Protein AF-A0A968VUJ7-F1 (afdb_monomer)

Radius of gyration: 18.93 Å; Cα contacts (8 Å, |Δi|>4): 35; chains: 1; bounding box: 36×41×46 Å

Structure (mmCIF, N/CA/C/O backbone):
data_AF-A0A968VUJ7-F1
#
_entry.id   AF-A0A968VUJ7-F1
#
loop_
_atom_site.group_PDB
_atom_site.id
_atom_site.type_symbol
_atom_site.label_atom_id
_atom_site.label_alt_id
_atom_site.label_comp_id
_atom_site.label_asym_id
_atom_site.label_entity_id
_atom_site.label_seq_id
_atom_site.pdbx_PDB_ins_code
_atom_site.Cartn_x
_atom_site.Cartn_y
_atom_site.Cartn_z
_atom_site.occupancy
_atom_site.B_iso_or_equiv
_atom_site.auth_seq_id
_atom_site.auth_comp_id
_atom_site.auth_asym_id
_atom_site.auth_atom_id
_atom_site.pdbx_PDB_model_num
ATOM 1 N N . MET A 1 1 ? 18.578 11.379 2.645 1.00 30.73 1 MET A N 1
ATOM 2 C CA . MET A 1 1 ? 18.904 12.724 3.163 1.00 30.73 1 MET A CA 1
ATOM 3 C C . MET A 1 1 ? 17.996 13.716 2.450 1.00 30.73 1 MET A C 1
ATOM 5 O O . MET A 1 1 ? 18.015 13.752 1.233 1.00 30.73 1 MET A O 1
ATOM 9 N N . TYR A 1 2 ? 17.157 14.408 3.226 1.00 30.73 2 TYR A N 1
ATOM 10 C CA . TYR A 1 2 ? 16.241 15.496 2.854 1.00 30.73 2 TYR A CA 1
ATOM 11 C C . TYR A 1 2 ? 15.148 15.216 1.809 1.00 30.73 2 TYR A C 1
ATOM 13 O O . TYR A 1 2 ? 15.283 15.472 0.618 1.00 30.73 2 TYR A O 1
ATOM 21 N N . PHE A 1 3 ? 13.997 14.784 2.336 1.00 35.47 3 PHE A N 1
ATOM 22 C CA . PHE A 1 3 ? 12.677 15.042 1.764 1.00 35.47 3 PHE A CA 1
ATOM 23 C C . PHE A 1 3 ? 12.523 16.558 1.530 1.00 35.47 3 PHE A C 1
ATOM 25 O O . PHE A 1 3 ? 12.236 17.313 2.457 1.00 35.47 3 PHE A O 1
ATOM 32 N N . HIS A 1 4 ? 12.733 17.016 0.296 1.00 35.56 4 HIS A N 1
ATOM 33 C CA . HIS A 1 4 ? 12.313 18.347 -0.140 1.00 35.56 4 HIS A CA 1
ATOM 34 C C . HIS A 1 4 ? 10.806 18.299 -0.421 1.00 35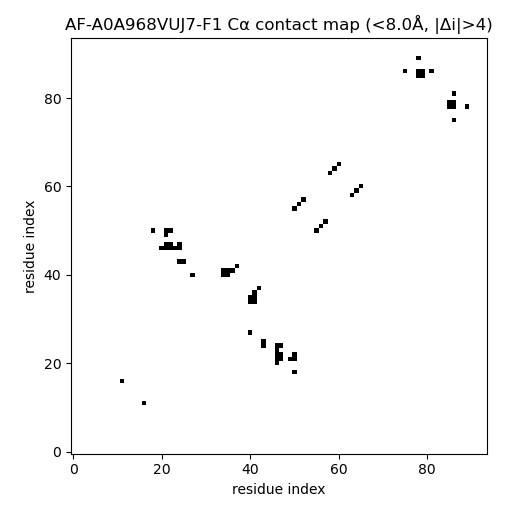.56 4 HIS A C 1
ATOM 36 O O . HIS A 1 4 ? 10.369 18.100 -1.551 1.00 35.56 4 HIS A O 1
ATOM 42 N N . VAL A 1 5 ? 9.997 18.438 0.630 1.00 45.88 5 VAL A N 1
ATOM 43 C CA . VAL A 1 5 ? 8.550 18.636 0.500 1.00 45.88 5 VAL A CA 1
ATOM 44 C C . VAL A 1 5 ? 8.238 20.110 0.732 1.00 45.88 5 VAL A C 1
ATOM 46 O O . VAL A 1 5 ? 8.252 20.601 1.854 1.00 45.88 5 VAL A O 1
ATOM 49 N N . LEU A 1 6 ? 7.971 20.781 -0.391 1.00 39.91 6 LEU A N 1
ATOM 50 C CA . LEU A 1 6 ? 6.938 21.804 -0.570 1.00 39.91 6 LEU A CA 1
ATOM 51 C C . LEU A 1 6 ? 6.980 23.026 0.376 1.00 39.91 6 LEU A C 1
ATOM 53 O O . LEU A 1 6 ? 6.267 23.110 1.371 1.00 39.91 6 LEU A O 1
ATOM 57 N N . GLN A 1 7 ? 7.712 24.057 -0.048 1.00 43.03 7 GLN A N 1
ATOM 58 C CA . GLN A 1 7 ? 7.206 25.440 -0.019 1.00 43.03 7 GLN A CA 1
ATOM 59 C C . GLN A 1 7 ? 6.149 25.541 -1.151 1.00 43.03 7 GLN A C 1
ATOM 61 O O . GLN A 1 7 ? 6.412 25.004 -2.219 1.00 43.03 7 GLN A O 1
ATOM 66 N N . THR A 1 8 ? 4.943 26.116 -1.079 1.00 43.59 8 THR A N 1
ATOM 67 C CA . THR A 1 8 ? 4.294 27.159 -0.262 1.00 43.59 8 THR A CA 1
ATOM 68 C C . THR A 1 8 ? 2.753 27.067 -0.465 1.00 43.59 8 THR A C 1
ATOM 70 O O . THR A 1 8 ? 2.309 26.809 -1.580 1.00 43.59 8 THR A O 1
ATOM 73 N N . GLY A 1 9 ? 1.906 27.307 0.556 1.00 36.81 9 GLY A N 1
ATOM 74 C CA . GLY A 1 9 ? 0.433 27.458 0.393 1.00 36.81 9 GLY A CA 1
ATOM 75 C C . GLY A 1 9 ? -0.414 26.999 1.597 1.00 36.81 9 GLY A C 1
ATOM 76 O O . GLY A 1 9 ? 0.063 26.173 2.359 1.00 36.81 9 GLY A O 1
ATOM 77 N N . PRO A 1 10 ? -1.632 27.542 1.826 1.00 42.31 10 PRO A N 1
ATOM 78 C CA . PRO A 1 10 ? -2.202 27.837 3.145 1.00 42.31 10 PRO A CA 1
ATOM 79 C C . PRO A 1 10 ? -2.552 26.586 3.959 1.00 42.31 10 PRO A C 1
ATOM 81 O O . PRO A 1 10 ? -3.558 25.908 3.767 1.00 42.31 10 PRO A O 1
ATOM 84 N N . TRP A 1 11 ? -1.672 26.317 4.907 1.00 45.06 11 TRP A N 1
ATOM 85 C CA . TRP A 1 11 ? -1.740 25.329 5.967 1.00 45.06 11 TRP A CA 1
ATOM 86 C C . TRP A 1 11 ? -3.107 25.319 6.666 1.00 45.06 11 TRP A C 1
ATOM 88 O O . TRP A 1 11 ? -3.447 26.289 7.334 1.00 45.06 11 TRP A O 1
ATOM 98 N N . THR A 1 12 ? -3.884 24.241 6.479 1.00 49.09 12 THR A N 1
ATOM 99 C CA . THR A 1 12 ? -4.891 23.637 7.403 1.00 49.09 12 THR A CA 1
ATOM 100 C C . THR A 1 12 ? -5.856 22.679 6.682 1.00 49.09 12 THR A C 1
ATOM 102 O O . THR A 1 12 ? -6.983 22.469 7.123 1.00 49.09 12 THR A O 1
ATOM 105 N N . ASN A 1 13 ? -5.453 22.022 5.586 1.00 48.84 13 ASN A N 1
ATOM 106 C CA . ASN A 1 13 ? -6.285 20.930 5.086 1.00 48.84 13 ASN A CA 1
ATOM 107 C C . ASN A 1 13 ? -6.168 19.743 6.058 1.00 48.84 13 ASN A C 1
ATOM 109 O O . ASN A 1 13 ? -5.124 19.088 6.123 1.00 48.84 13 ASN A O 1
ATOM 113 N N . LEU A 1 14 ? -7.235 19.478 6.820 1.00 52.84 14 LEU A N 1
ATOM 114 C CA . LEU A 1 14 ? -7.351 18.324 7.718 1.00 52.84 14 LEU A CA 1
ATOM 115 C C . LEU A 1 14 ? -6.987 17.020 7.004 1.00 52.84 14 LEU A C 1
ATOM 117 O O . LEU A 1 14 ? -6.418 16.137 7.636 1.00 52.84 14 LEU A O 1
ATOM 121 N N . ALA A 1 15 ? -7.226 16.930 5.691 1.00 56.97 15 ALA A N 1
ATOM 122 C CA . ALA A 1 15 ? -6.813 15.789 4.889 1.00 56.97 15 ALA A CA 1
ATOM 123 C C . ALA A 1 15 ? -5.290 15.589 4.909 1.00 56.97 15 ALA A C 1
ATOM 125 O O . ALA A 1 15 ? -4.840 14.480 5.162 1.00 56.97 15 ALA A O 1
ATOM 126 N N . VAL A 1 16 ? -4.489 16.646 4.722 1.00 53.41 16 VAL A N 1
ATOM 127 C CA . VAL A 1 16 ? -3.015 16.560 4.709 1.00 53.41 16 VAL A CA 1
ATOM 128 C C . VAL A 1 16 ? -2.467 16.246 6.098 1.00 53.41 16 VAL A C 1
ATOM 130 O O . VAL A 1 16 ? -1.538 15.457 6.219 1.00 53.41 16 VAL A O 1
ATOM 133 N N . ILE A 1 17 ? -3.052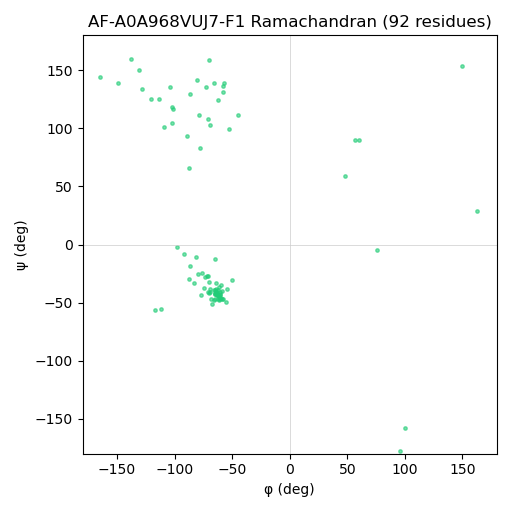 16.809 7.157 1.00 55.75 17 ILE A N 1
ATOM 134 C CA . ILE A 1 17 ? -2.630 16.522 8.538 1.00 55.75 17 ILE A CA 1
ATOM 135 C C . ILE A 1 17 ? -3.019 15.092 8.936 1.00 55.75 17 ILE A C 1
ATOM 137 O O . ILE A 1 17 ? -2.207 14.382 9.527 1.00 55.75 17 ILE A O 1
ATOM 141 N N . ALA A 1 18 ? -4.222 14.637 8.574 1.00 59.88 18 ALA A N 1
ATOM 142 C CA . ALA A 1 18 ? -4.660 13.260 8.791 1.00 59.88 18 ALA A CA 1
ATOM 143 C C . ALA A 1 18 ? -3.793 12.266 8.003 1.00 59.88 18 ALA A C 1
ATOM 145 O O . ALA A 1 18 ? -3.346 11.270 8.570 1.00 59.88 18 ALA A O 1
ATOM 146 N N . LEU A 1 19 ? -3.479 12.582 6.742 1.00 59.00 19 LEU A N 1
ATOM 147 C CA . LEU A 1 19 ? -2.512 11.857 5.918 1.00 59.00 19 LEU A CA 1
ATOM 148 C C . LEU A 1 19 ? -1.133 11.830 6.581 1.00 59.00 19 LEU A C 1
ATOM 150 O O . LEU A 1 19 ? -0.547 10.765 6.696 1.00 59.00 19 LEU A O 1
ATOM 154 N N . CYS A 1 20 ? -0.633 12.958 7.086 1.00 62.69 20 CYS A N 1
ATOM 155 C CA . CYS A 1 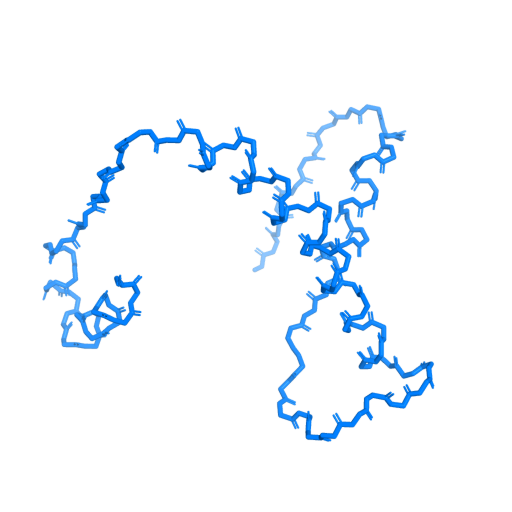20 ? 0.671 13.032 7.744 1.00 62.69 20 CYS A CA 1
ATOM 156 C C . CYS A 1 20 ? 0.707 12.171 9.020 1.00 62.69 20 CYS A C 1
ATOM 158 O O . CYS A 1 20 ? 1.632 11.385 9.216 1.00 62.69 20 CYS A O 1
ATOM 160 N N . CYS A 1 21 ? -0.341 12.213 9.848 1.00 61.91 21 CYS A N 1
ATOM 161 C CA . CYS A 1 21 ? -0.467 11.351 11.029 1.00 61.91 21 CYS A CA 1
ATOM 162 C C . CYS A 1 21 ? -0.570 9.860 10.674 1.00 61.91 21 CYS A C 1
ATOM 164 O O . CYS A 1 21 ? 0.007 9.029 11.380 1.00 61.91 21 CYS A O 1
ATOM 166 N N . ALA A 1 22 ? -1.280 9.521 9.594 1.00 65.75 22 ALA A N 1
ATOM 167 C CA . ALA A 1 22 ? -1.395 8.154 9.097 1.00 65.75 22 ALA A CA 1
ATOM 168 C C . ALA A 1 22 ? -0.112 7.665 8.412 1.00 65.75 22 ALA A C 1
ATOM 170 O O . ALA A 1 22 ? 0.148 6.475 8.454 1.00 65.75 22 ALA A O 1
ATOM 171 N N . LEU A 1 23 ? 0.698 8.553 7.829 1.00 69.75 23 LEU A N 1
ATOM 172 C CA . LEU A 1 23 ? 1.952 8.230 7.136 1.00 69.75 23 LEU A CA 1
ATOM 173 C C . LEU A 1 23 ? 3.184 8.292 8.054 1.00 69.75 23 LEU A C 1
ATOM 175 O O . LEU A 1 23 ? 4.268 7.877 7.657 1.00 69.75 23 LEU A O 1
ATOM 179 N N . THR A 1 24 ? 3.040 8.768 9.295 1.00 80.50 24 THR A N 1
ATOM 180 C CA . THR A 1 24 ? 4.138 8.806 10.276 1.00 80.50 24 THR A CA 1
ATOM 181 C C . THR A 1 24 ? 4.213 7.494 11.063 1.00 80.50 24 THR A C 1
ATOM 183 O O . THR A 1 24 ? 3.961 7.453 12.273 1.00 80.50 24 THR A O 1
ATOM 186 N N . PHE A 1 25 ? 4.543 6.394 10.395 1.00 81.88 25 PHE A N 1
ATOM 187 C CA . PHE A 1 25 ? 4.896 5.130 11.044 1.00 81.88 25 PHE A CA 1
ATOM 188 C C . PHE A 1 25 ? 6.090 4.486 10.340 1.00 81.88 25 PHE A C 1
ATOM 190 O O . PHE A 1 25 ? 6.401 4.814 9.200 1.00 81.88 25 PHE A O 1
ATOM 197 N N . ALA A 1 26 ? 6.767 3.581 11.038 1.00 82.00 26 ALA A N 1
ATOM 198 C CA . ALA A 1 26 ? 7.877 2.808 10.501 1.00 82.00 26 ALA A CA 1
ATOM 199 C C . ALA A 1 26 ? 7.657 1.325 10.822 1.00 82.00 26 ALA A C 1
ATOM 201 O O . ALA A 1 26 ? 7.024 1.024 11.845 1.00 82.00 26 ALA A O 1
ATOM 202 N N . PRO A 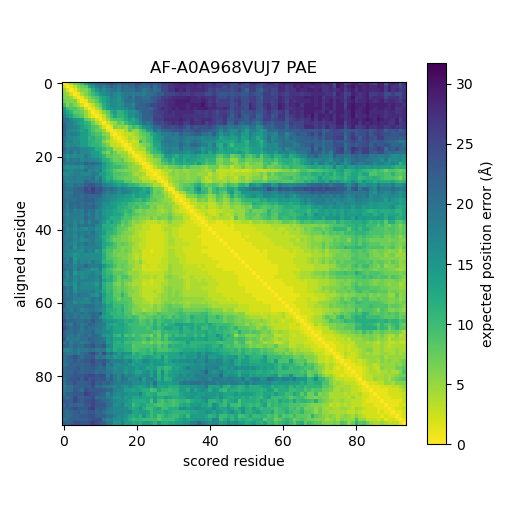1 27 ? 8.146 0.405 9.972 1.00 77.12 27 PRO A N 1
ATOM 203 C CA . PRO A 1 27 ? 8.183 -1.004 10.327 1.00 77.12 27 PRO A CA 1
ATOM 204 C C . PRO A 1 27 ? 9.008 -1.166 11.608 1.00 77.12 27 PRO A C 1
ATOM 206 O O . PRO A 1 27 ? 10.084 -0.588 11.746 1.00 77.12 27 PRO A O 1
ATOM 209 N N . LEU A 1 28 ? 8.453 -1.900 12.569 1.00 79.81 28 LEU A N 1
ATOM 210 C CA . LEU A 1 28 ? 9.179 -2.333 13.755 1.00 79.81 28 LEU A CA 1
ATOM 211 C C . LEU A 1 28 ? 9.544 -3.794 13.526 1.00 79.81 28 LEU A C 1
ATOM 213 O O . LEU A 1 28 ? 8.648 -4.622 13.345 1.00 79.81 28 LEU A O 1
ATOM 217 N N . ASP A 1 29 ? 10.840 -4.085 13.490 1.00 75.00 29 ASP A N 1
ATOM 218 C CA . ASP A 1 29 ? 11.332 -5.433 13.236 1.00 75.00 29 ASP A CA 1
ATOM 219 C C . ASP A 1 29 ? 10.945 -6.385 14.372 1.00 75.00 29 ASP A C 1
ATOM 221 O O . ASP A 1 29 ? 11.034 -6.039 15.550 1.00 75.00 29 ASP A O 1
ATOM 225 N N . TRP A 1 30 ? 10.547 -7.599 13.986 1.00 56.69 30 TRP A N 1
ATOM 226 C CA . TRP A 1 30 ? 10.554 -8.799 14.828 1.00 56.69 30 TRP A CA 1
ATOM 227 C C . TRP A 1 30 ? 9.948 -8.636 16.236 1.00 56.69 30 TRP A C 1
ATOM 229 O O . TRP A 1 30 ? 10.594 -8.879 17.256 1.00 56.69 30 TRP A O 1
ATOM 239 N N . LEU A 1 31 ? 8.674 -8.244 16.301 1.00 69.19 31 LEU A N 1
ATOM 240 C CA . LEU A 1 31 ? 7.905 -8.238 17.547 1.00 69.19 31 LEU A CA 1
ATOM 241 C C . LEU A 1 31 ? 6.857 -9.354 17.509 1.00 69.19 31 LEU A C 1
ATOM 243 O O . LEU A 1 31 ? 5.808 -9.223 16.875 1.00 69.19 31 LEU A O 1
ATOM 247 N N . GLU A 1 32 ? 7.153 -10.465 18.181 1.00 72.94 32 GLU A N 1
ATOM 248 C CA . GLU A 1 32 ? 6.205 -11.562 18.377 1.00 72.94 32 GLU A CA 1
ATOM 249 C C . GLU A 1 32 ? 5.232 -11.244 19.525 1.00 72.94 32 GLU A C 1
ATOM 251 O O . GLU A 1 32 ? 5.602 -10.663 20.547 1.00 72.94 32 GLU A O 1
ATOM 256 N N . GLY A 1 33 ? 3.964 -11.628 19.364 1.00 79.94 33 GLY A N 1
ATOM 257 C CA . GLY A 1 33 ? 2.922 -11.446 20.379 1.00 79.94 33 GLY A CA 1
ATOM 258 C C . GLY A 1 33 ? 2.001 -10.243 20.146 1.00 79.94 33 GLY A C 1
ATOM 259 O O . GLY A 1 33 ? 1.804 -9.782 19.020 1.00 79.94 33 GLY A O 1
ATOM 260 N N . SER A 1 34 ? 1.366 -9.766 21.220 1.00 81.44 34 SER A N 1
ATOM 261 C CA . SER A 1 34 ? 0.401 -8.661 21.171 1.00 81.44 34 SER A CA 1
ATOM 262 C C . SER A 1 34 ? 1.019 -7.365 21.707 1.00 81.44 34 SER A C 1
ATOM 264 O O . SER A 1 34 ? 1.651 -7.404 22.766 1.00 81.44 34 SER A O 1
ATOM 266 N N . PRO A 1 35 ? 0.827 -6.212 21.034 1.00 83.19 35 PRO A N 1
ATOM 267 C CA . PRO A 1 35 ? 1.376 -4.943 21.486 1.00 83.19 35 PRO A CA 1
ATOM 268 C C . PRO A 1 35 ? 0.815 -4.534 22.854 1.00 83.19 35 PRO A C 1
ATOM 270 O O . PRO A 1 35 ? -0.404 -4.384 22.985 1.00 83.19 35 PRO A O 1
ATOM 273 N N . PRO A 1 36 ? 1.672 -4.275 23.862 1.00 86.56 36 PRO A N 1
ATOM 274 C CA . PRO A 1 36 ? 1.222 -3.740 25.140 1.00 86.56 36 PRO A CA 1
ATOM 275 C C . PRO A 1 36 ? 0.476 -2.417 24.944 1.00 86.56 36 PRO A C 1
ATOM 277 O O . PRO A 1 36 ? 0.897 -1.570 24.147 1.00 86.56 36 PRO A O 1
ATOM 280 N N . SER A 1 37 ? -0.622 -2.217 25.676 1.00 85.94 37 SER A N 1
ATOM 281 C CA . SER A 1 37 ? -1.404 -0.978 25.589 1.00 85.94 37 SER A CA 1
ATOM 282 C C . SER A 1 37 ? -0.538 0.242 25.923 1.00 85.94 37 SER A C 1
ATOM 284 O O . SER A 1 37 ? 0.271 0.205 26.846 1.00 85.94 37 SER A O 1
ATOM 286 N N . GLY A 1 38 ? -0.674 1.317 25.144 1.00 87.25 38 GLY A N 1
ATOM 287 C CA . GLY A 1 38 ? 0.110 2.547 25.311 1.00 87.25 38 GLY A CA 1
ATOM 288 C C . GLY A 1 38 ? 1.565 2.475 24.829 1.00 87.25 38 GLY A C 1
ATOM 289 O O . GLY A 1 38 ? 2.243 3.500 24.819 1.00 87.25 38 GLY A O 1
ATOM 290 N N . SER A 1 39 ? 2.049 1.310 24.389 1.00 89.56 39 SER A N 1
ATOM 291 C CA . SER A 1 39 ? 3.403 1.181 23.841 1.00 89.56 39 SER A CA 1
ATOM 292 C C . SER A 1 39 ? 3.556 1.866 22.479 1.00 89.56 39 SER A C 1
ATOM 294 O O . SER A 1 39 ? 2.593 2.045 21.723 1.00 89.56 39 SER A O 1
ATOM 296 N N . LEU A 1 40 ? 4.805 2.178 22.118 1.00 87.75 40 LEU A N 1
ATOM 297 C CA . LEU A 1 40 ? 5.160 2.628 20.771 1.00 87.75 40 LEU A CA 1
ATOM 298 C C . LEU A 1 40 ? 4.682 1.632 19.704 1.00 87.75 40 LEU A C 1
ATOM 300 O O . LEU A 1 40 ? 4.170 2.048 18.669 1.00 87.75 40 LEU A O 1
ATOM 304 N N . TRP A 1 41 ? 4.776 0.328 19.980 1.00 88.19 41 TRP A N 1
ATOM 305 C CA . TRP A 1 41 ? 4.297 -0.715 19.076 1.00 88.19 41 TRP A CA 1
ATOM 306 C C . TRP A 1 41 ? 2.784 -0.633 18.854 1.00 88.19 41 TRP A C 1
ATOM 308 O O . TRP A 1 41 ? 2.336 -0.614 17.706 1.00 88.19 41 TRP A O 1
ATOM 318 N N . ALA A 1 42 ? 1.994 -0.487 19.923 1.00 88.31 42 ALA A N 1
ATOM 319 C CA . ALA A 1 42 ? 0.550 -0.278 19.806 1.00 88.31 42 ALA A CA 1
ATOM 320 C C . ALA A 1 42 ? 0.224 0.981 18.987 1.00 88.31 42 ALA A C 1
ATOM 322 O O . ALA A 1 42 ? -0.683 0.966 18.151 1.00 88.31 42 ALA A O 1
ATOM 323 N N . MET A 1 43 ? 0.987 2.063 19.181 1.00 88.81 43 MET A N 1
ATOM 324 C CA . MET A 1 43 ? 0.814 3.298 18.417 1.00 88.81 43 MET A CA 1
ATOM 325 C C . MET A 1 43 ? 1.146 3.119 16.929 1.00 88.81 43 MET A C 1
ATOM 327 O O . MET A 1 43 ? 0.351 3.542 16.088 1.00 88.81 43 MET A O 1
ATOM 331 N N . MET A 1 44 ? 2.279 2.493 16.593 1.00 89.06 44 MET A N 1
ATOM 332 C CA . MET A 1 44 ? 2.685 2.249 15.203 1.00 89.06 44 MET A CA 1
ATOM 333 C C . MET A 1 44 ? 1.703 1.318 14.491 1.00 89.06 44 MET A C 1
ATOM 335 O O . MET A 1 44 ? 1.280 1.616 13.375 1.00 89.06 44 MET A O 1
ATOM 339 N N . ARG A 1 45 ? 1.239 0.260 15.171 1.00 87.50 45 ARG A N 1
ATOM 340 C CA . ARG A 1 45 ? 0.205 -0.639 14.643 1.00 87.50 45 ARG A CA 1
ATOM 341 C C . ARG A 1 45 ? -1.096 0.104 14.352 1.00 87.50 45 ARG A C 1
ATOM 343 O O . ARG A 1 45 ? -1.661 -0.057 13.276 1.00 87.50 45 ARG A O 1
ATOM 350 N N . ARG A 1 46 ? -1.555 0.960 15.272 1.00 87.50 46 ARG A N 1
ATOM 351 C CA . ARG A 1 46 ? -2.764 1.772 15.061 1.00 87.50 46 ARG A CA 1
ATOM 352 C C . ARG A 1 46 ? -2.627 2.700 13.852 1.00 87.50 46 ARG A C 1
ATOM 354 O O . ARG A 1 46 ? -3.570 2.811 13.074 1.00 87.50 46 ARG A O 1
ATOM 361 N N . ARG A 1 47 ? -1.470 3.354 13.686 1.00 88.25 47 ARG A N 1
ATOM 362 C CA . ARG A 1 47 ? -1.203 4.228 12.529 1.00 88.25 47 ARG A CA 1
ATOM 363 C C . ARG A 1 47 ? -1.209 3.449 11.215 1.00 88.25 47 ARG A C 1
ATOM 365 O O . ARG A 1 47 ? -1.839 3.903 10.267 1.00 88.25 47 ARG A O 1
ATOM 372 N N . TYR A 1 48 ? -0.609 2.260 11.194 1.00 87.62 48 TYR A N 1
ATOM 373 C CA . TYR A 1 48 ? -0.638 1.381 10.025 1.00 87.62 48 TYR A CA 1
ATOM 374 C C . TYR A 1 48 ? -2.063 0.955 9.640 1.00 87.62 48 TYR A C 1
ATOM 376 O O . TYR A 1 48 ? -2.439 1.045 8.472 1.00 87.62 48 TYR A O 1
ATOM 384 N N . GLU A 1 49 ? -2.893 0.557 10.611 1.00 88.19 49 GLU A N 1
ATOM 385 C CA . GLU A 1 49 ? -4.296 0.217 10.327 1.00 88.19 49 GLU A CA 1
ATOM 386 C C . GLU A 1 49 ? -5.088 1.433 9.823 1.00 88.19 49 GLU A C 1
ATOM 388 O O . GLU A 1 49 ? -5.833 1.327 8.851 1.00 88.19 49 GLU A O 1
ATOM 393 N N . SER A 1 50 ? -4.857 2.620 10.396 1.00 87.56 50 SER A N 1
ATOM 394 C CA . SER A 1 50 ? -5.473 3.859 9.897 1.00 87.56 50 SER A CA 1
ATOM 395 C C . SER A 1 50 ? -5.042 4.192 8.465 1.00 87.56 50 SER A C 1
ATOM 397 O O . SER A 1 50 ? -5.873 4.608 7.663 1.00 87.56 50 SER A O 1
ATOM 399 N N . TYR A 1 51 ? -3.771 3.978 8.114 1.00 85.69 51 TYR A N 1
ATOM 400 C CA . TYR A 1 51 ? -3.283 4.138 6.743 1.00 85.69 51 TYR A CA 1
ATOM 401 C C . TYR A 1 51 ? -3.981 3.179 5.771 1.00 85.69 51 TYR A C 1
ATOM 403 O O . TYR A 1 51 ? -4.428 3.597 4.699 1.00 85.69 51 TYR A O 1
ATOM 411 N N . LYS A 1 52 ? -4.141 1.906 6.153 1.00 85.62 52 LYS A N 1
ATOM 412 C CA . LYS A 1 52 ? -4.875 0.931 5.337 1.00 85.62 52 LYS A CA 1
ATOM 413 C C . LYS A 1 52 ? -6.312 1.380 5.081 1.00 85.62 52 LYS A C 1
ATOM 415 O O . LYS A 1 52 ? -6.765 1.334 3.940 1.00 85.62 52 LYS A O 1
ATOM 420 N N . ASP A 1 53 ? -7.012 1.826 6.117 1.00 87.62 53 ASP A N 1
ATOM 421 C CA . ASP A 1 53 ? -8.432 2.179 6.028 1.00 87.62 53 ASP A CA 1
ATOM 422 C C . ASP A 1 53 ? -8.677 3.501 5.299 1.00 87.62 53 ASP A C 1
ATOM 424 O O . ASP A 1 53 ? -9.638 3.608 4.538 1.00 87.62 53 ASP A O 1
ATOM 428 N N . ALA A 1 54 ? -7.806 4.489 5.503 1.00 85.44 54 ALA A N 1
ATOM 429 C CA . ALA A 1 54 ? -7.952 5.807 4.899 1.00 85.44 54 ALA A CA 1
ATOM 430 C C . ALA A 1 54 ? -7.416 5.872 3.464 1.00 85.44 54 ALA A C 1
ATOM 432 O O . ALA A 1 54 ? -7.954 6.631 2.663 1.00 85.44 54 ALA A O 1
ATOM 433 N N . ILE A 1 55 ? -6.365 5.111 3.137 1.00 85.56 55 ILE A N 1
ATOM 434 C CA . ILE A 1 55 ? -5.636 5.251 1.866 1.00 85.56 55 ILE A CA 1
ATOM 435 C C . ILE A 1 55 ? -5.741 3.992 1.017 1.00 85.56 55 ILE A C 1
ATOM 437 O O . ILE A 1 55 ? -6.223 4.057 -0.111 1.00 85.56 55 ILE A O 1
ATOM 441 N N . VAL A 1 56 ? -5.340 2.836 1.555 1.00 86.44 56 VAL A N 1
ATOM 442 C CA . VAL A 1 56 ? -5.235 1.601 0.759 1.00 86.44 56 VAL A CA 1
ATOM 443 C C . VAL A 1 56 ? -6.610 1.103 0.308 1.00 86.44 56 VAL A C 1
ATOM 445 O O . VAL A 1 56 ? -6.813 0.858 -0.883 1.00 86.44 56 VAL A O 1
ATOM 448 N N . ARG A 1 57 ? -7.577 0.972 1.229 1.00 88.69 57 ARG A N 1
ATOM 449 C CA . ARG A 1 57 ? -8.917 0.459 0.889 1.00 88.69 57 ARG A CA 1
ATOM 450 C C . ARG A 1 57 ? -9.675 1.386 -0.072 1.00 88.69 57 ARG A C 1
ATOM 452 O O . ARG A 1 57 ? -10.216 0.862 -1.048 1.00 88.69 57 ARG A O 1
ATOM 459 N N . PRO A 1 58 ? -9.732 2.718 0.141 1.00 87.38 58 PRO A N 1
ATOM 460 C CA . PRO A 1 58 ? -10.425 3.614 -0.782 1.00 87.38 58 PRO A CA 1
ATOM 461 C C . PRO A 1 58 ? -9.751 3.651 -2.152 1.00 87.38 58 PRO A C 1
ATOM 463 O O . PRO A 1 58 ? -10.446 3.511 -3.154 1.00 87.38 58 PRO A O 1
ATOM 466 N N . PHE A 1 59 ? -8.413 3.708 -2.207 1.00 85.00 59 PHE A N 1
ATOM 467 C CA . PHE A 1 59 ? -7.672 3.655 -3.469 1.00 85.00 59 PHE A CA 1
ATOM 468 C C . PHE A 1 59 ? -8.038 2.413 -4.285 1.00 85.00 59 PHE A C 1
ATOM 470 O O . PHE A 1 59 ? -8.408 2.532 -5.455 1.00 85.00 59 PHE A O 1
ATOM 477 N N . TYR A 1 60 ? -8.013 1.233 -3.655 1.00 86.75 60 TYR A N 1
ATOM 478 C CA . TYR A 1 60 ? -8.354 -0.014 -4.333 1.00 86.75 60 TYR A CA 1
ATOM 479 C C . TYR A 1 60 ? -9.797 -0.008 -4.842 1.00 86.75 60 TYR A C 1
ATOM 481 O O . TYR A 1 60 ? -10.044 -0.322 -6.002 1.00 86.75 60 TYR A O 1
ATOM 489 N N . ARG A 1 61 ? -10.757 0.395 -4.004 1.00 88.06 61 ARG A N 1
ATOM 490 C CA . ARG A 1 61 ? -12.181 0.415 -4.369 1.00 88.06 61 ARG A CA 1
ATOM 491 C C . ARG A 1 61 ? -12.494 1.418 -5.482 1.00 88.06 61 ARG A C 1
ATOM 493 O O . ARG A 1 61 ? -13.336 1.145 -6.330 1.00 88.06 61 ARG A O 1
ATOM 500 N N . GLU A 1 62 ? -11.872 2.589 -5.454 1.00 87.75 62 GLU A N 1
ATOM 501 C CA . GLU A 1 62 ? -12.225 3.696 -6.349 1.00 87.75 62 GLU A CA 1
ATOM 502 C C . GLU A 1 62 ? -11.484 3.638 -7.683 1.00 87.75 62 GLU A C 1
ATOM 504 O O . GLU A 1 62 ? -12.042 4.059 -8.696 1.00 87.75 62 GLU A O 1
ATOM 509 N N . HIS A 1 63 ? -10.271 3.081 -7.696 1.00 85.94 63 HIS A N 1
ATOM 510 C CA . HIS A 1 63 ? -9.412 3.066 -8.879 1.00 85.94 63 HIS A CA 1
ATOM 511 C C . HIS A 1 63 ? -9.255 1.654 -9.432 1.00 85.94 63 HIS A C 1
ATOM 513 O O . HIS A 1 63 ? -9.583 1.412 -10.588 1.00 85.94 63 HIS A O 1
ATOM 519 N N . ILE A 1 64 ? -8.801 0.710 -8.603 1.00 84.81 64 ILE A N 1
ATOM 520 C CA . ILE A 1 64 ? -8.420 -0.630 -9.071 1.00 84.81 64 ILE A CA 1
ATOM 521 C C . ILE A 1 64 ? -9.640 -1.507 -9.351 1.00 84.81 64 ILE A C 1
ATOM 523 O O . ILE A 1 64 ? -9.700 -2.152 -10.391 1.00 84.81 64 ILE A O 1
ATOM 527 N N . ALA A 1 65 ? -10.652 -1.490 -8.482 1.00 86.88 65 ALA A N 1
ATOM 528 C CA . ALA A 1 65 ? -11.844 -2.331 -8.618 1.00 86.88 65 ALA A CA 1
ATOM 529 C C . ALA A 1 65 ? -12.695 -2.003 -9.859 1.00 86.88 65 ALA A C 1
ATOM 531 O O . ALA A 1 65 ? -13.590 -2.766 -10.208 1.00 86.88 65 ALA A O 1
ATOM 532 N N . ARG A 1 66 ? -12.434 -0.864 -10.513 1.00 84.50 66 ARG A N 1
ATOM 533 C CA . ARG A 1 66 ? -13.112 -0.428 -11.741 1.00 84.50 66 ARG A CA 1
ATOM 534 C C . ARG A 1 66 ? -12.322 -0.750 -13.010 1.00 84.50 66 ARG A C 1
ATOM 536 O O . ARG A 1 66 ? -12.788 -0.421 -14.095 1.00 84.50 66 ARG A O 1
ATOM 543 N N . LEU A 1 67 ? -11.126 -1.329 -12.893 1.00 86.44 67 LEU A N 1
ATOM 544 C CA . LEU A 1 67 ? -10.317 -1.704 -14.046 1.00 86.44 67 LEU A CA 1
ATOM 545 C C . LEU A 1 67 ? -10.853 -3.007 -14.643 1.00 86.44 67 LEU A C 1
ATOM 547 O O . LEU A 1 67 ? -10.695 -4.074 -14.059 1.00 86.44 67 LEU A O 1
ATOM 551 N N . ASP A 1 68 ? -11.432 -2.928 -15.839 1.00 87.9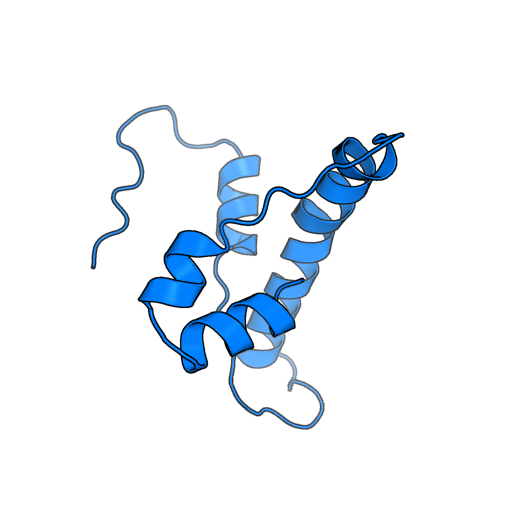4 68 ASP A N 1
ATOM 552 C CA . ASP A 1 68 ? -11.884 -4.119 -16.571 1.00 87.94 68 ASP A CA 1
ATOM 553 C C . ASP A 1 68 ? -10.709 -4.945 -17.121 1.00 87.94 68 ASP A C 1
ATOM 555 O O . ASP A 1 68 ? -10.827 -6.150 -17.350 1.00 87.94 68 ASP A O 1
ATOM 559 N N . ARG A 1 69 ? -9.567 -4.290 -17.377 1.00 90.12 69 ARG A N 1
ATOM 560 C CA . ARG A 1 69 ? -8.324 -4.896 -17.877 1.00 90.12 69 ARG A CA 1
ATOM 561 C C . ARG A 1 69 ? -7.123 -4.112 -17.352 1.00 90.12 69 ARG A C 1
ATOM 563 O O . ARG A 1 69 ? -7.141 -2.883 -17.357 1.00 90.12 69 ARG A O 1
ATOM 570 N N . GLN A 1 70 ? -6.068 -4.820 -16.957 1.00 89.69 70 GLN A N 1
ATOM 571 C CA . GLN A 1 70 ? -4.812 -4.239 -16.484 1.00 89.69 70 GLN A CA 1
ATOM 572 C C . GLN A 1 70 ? -3.641 -4.860 -17.253 1.00 89.69 70 GLN A C 1
ATOM 574 O O . GLN A 1 70 ? -3.585 -6.075 -17.421 1.00 89.69 70 GLN A O 1
ATOM 579 N N . ILE A 1 71 ? -2.714 -4.023 -17.723 1.00 89.62 71 ILE A N 1
ATOM 580 C CA . ILE A 1 71 ? -1.441 -4.450 -18.313 1.00 89.62 71 ILE A CA 1
ATOM 581 C C . ILE A 1 71 ? -0.336 -3.971 -17.375 1.00 89.62 71 ILE A C 1
ATOM 583 O O . ILE A 1 71 ? -0.278 -2.784 -17.055 1.00 89.62 71 ILE A O 1
ATOM 587 N N . VAL A 1 72 ? 0.523 -4.889 -16.937 1.00 87.69 72 VAL A N 1
ATOM 588 C CA . VAL A 1 72 ? 1.703 -4.582 -16.122 1.00 87.69 72 VAL A CA 1
ATOM 589 C C . VAL A 1 72 ? 2.916 -4.594 -17.042 1.00 87.69 72 VAL A C 1
ATOM 591 O O . VAL A 1 72 ? 3.226 -5.614 -17.653 1.00 87.69 72 VAL A O 1
ATOM 594 N N . LEU A 1 73 ? 3.565 -3.441 -17.189 1.00 88.56 73 LEU A N 1
ATOM 595 C CA . LEU A 1 73 ? 4.781 -3.313 -17.985 1.00 88.56 73 LEU A CA 1
ATOM 596 C C . LEU A 1 73 ? 5.989 -3.652 -17.114 1.00 88.56 73 LEU A C 1
ATOM 598 O O . LEU A 1 73 ? 6.133 -3.107 -16.022 1.00 88.56 73 LEU A O 1
ATOM 602 N N . VAL A 1 74 ? 6.848 -4.536 -17.619 1.00 84.94 74 VAL A N 1
ATOM 603 C CA . VAL A 1 74 ? 8.036 -5.026 -16.918 1.00 84.94 74 VAL A CA 1
ATOM 604 C C . VAL A 1 74 ? 9.271 -4.694 -17.746 1.00 84.94 74 VAL A C 1
ATOM 606 O O . VAL A 1 74 ? 9.345 -5.068 -18.916 1.00 84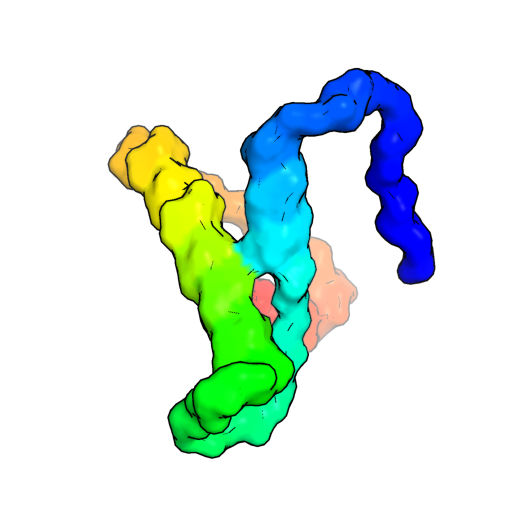.94 74 VAL A O 1
ATOM 609 N N . ASP A 1 75 ? 10.245 -4.007 -17.148 1.00 85.75 75 ASP A N 1
ATOM 610 C CA . ASP A 1 75 ? 11.548 -3.781 -17.777 1.00 85.75 75 ASP A CA 1
ATOM 611 C C . ASP A 1 75 ? 12.514 -4.919 -17.432 1.00 85.75 75 ASP A C 1
ATOM 613 O O . ASP A 1 75 ? 13.201 -4.915 -16.409 1.00 85.75 75 ASP A O 1
ATOM 617 N N . THR A 1 76 ? 12.563 -5.911 -18.316 1.00 83.06 76 THR A N 1
ATOM 618 C CA . THR A 1 76 ? 13.439 -7.075 -18.165 1.00 83.06 76 THR A CA 1
ATOM 619 C C . THR A 1 76 ? 14.881 -6.786 -18.568 1.00 83.06 76 THR A C 1
ATOM 621 O O . THR A 1 76 ? 15.790 -7.466 -18.099 1.00 83.06 76 THR A O 1
ATOM 624 N N . LEU A 1 77 ? 15.120 -5.801 -19.441 1.00 84.19 77 LEU A N 1
ATOM 625 C CA . LEU A 1 77 ? 16.465 -5.511 -19.945 1.00 84.19 77 LEU A CA 1
ATOM 626 C C . LEU A 1 77 ? 17.330 -4.894 -18.848 1.00 84.19 77 LEU A C 1
ATOM 628 O O . LEU A 1 77 ? 18.489 -5.279 -18.688 1.00 84.19 77 LEU A O 1
ATOM 632 N N . THR A 1 78 ? 16.757 -3.991 -18.053 1.00 83.19 78 THR A N 1
ATOM 633 C CA . THR A 1 78 ? 17.458 -3.409 -16.904 1.00 83.19 78 THR A CA 1
ATOM 634 C C . THR A 1 78 ? 17.772 -4.468 -15.844 1.00 83.19 78 THR A C 1
ATOM 636 O O . THR A 1 78 ? 18.899 -4.509 -15.350 1.00 83.19 78 THR A O 1
ATOM 639 N N . ALA A 1 79 ? 16.834 -5.376 -15.549 1.00 78.31 79 ALA A N 1
ATOM 640 C CA . ALA A 1 79 ? 17.056 -6.458 -14.585 1.00 78.31 79 ALA A CA 1
ATOM 641 C C . ALA A 1 79 ? 18.139 -7.449 -15.046 1.00 78.31 79 ALA A C 1
ATOM 643 O O . ALA A 1 79 ? 19.022 -7.800 -14.265 1.00 78.31 79 ALA A O 1
ATOM 644 N N . LEU A 1 80 ? 18.135 -7.839 -16.327 1.00 79.50 80 LEU A N 1
ATOM 645 C CA . LEU A 1 80 ? 19.159 -8.720 -16.903 1.00 79.50 80 LEU A CA 1
ATOM 646 C C . LEU A 1 80 ? 20.564 -8.110 -16.816 1.00 79.50 80 LEU A C 1
ATOM 648 O O . LEU A 1 80 ? 21.519 -8.808 -16.477 1.00 79.50 80 LEU A O 1
ATOM 652 N N . ASN A 1 81 ? 20.688 -6.807 -17.080 1.00 83.75 81 ASN A N 1
ATOM 653 C CA . ASN A 1 81 ? 21.970 -6.104 -17.001 1.00 83.75 81 ASN A CA 1
ATOM 654 C C . ASN A 1 81 ? 22.473 -5.931 -15.559 1.00 83.75 81 ASN A C 1
ATOM 656 O O . ASN A 1 81 ? 23.680 -5.839 -15.342 1.00 83.75 81 ASN A O 1
ATOM 660 N N . ALA A 1 82 ? 21.569 -5.885 -14.579 1.00 84.38 82 ALA A N 1
ATOM 661 C CA . ALA A 1 82 ? 21.902 -5.732 -13.164 1.00 84.38 82 ALA A CA 1
ATOM 662 C C . ALA A 1 82 ? 22.326 -7.052 -12.485 1.00 84.38 82 ALA A C 1
ATOM 664 O O .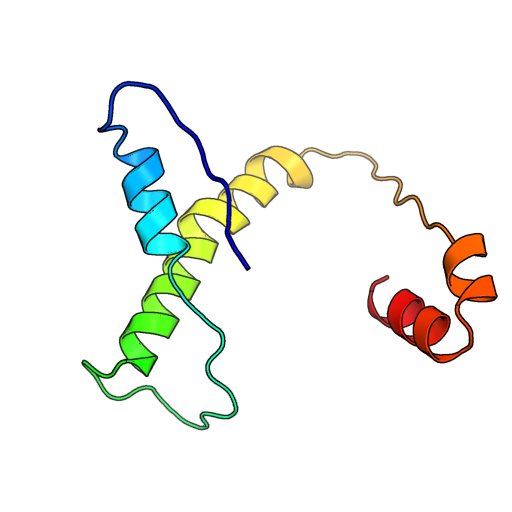 ALA A 1 82 ? 22.864 -7.025 -11.378 1.00 84.38 82 ALA A O 1
ATOM 665 N N . GLY A 1 83 ? 22.148 -8.192 -13.159 1.00 85.06 83 GLY A N 1
ATOM 666 C CA . GLY A 1 83 ? 22.618 -9.499 -12.710 1.00 85.06 83 GLY A CA 1
ATOM 667 C C . GLY A 1 83 ? 21.569 -10.332 -11.957 1.00 85.06 83 GLY A C 1
ATOM 668 O O . GLY A 1 83 ? 20.415 -9.925 -11.820 1.00 85.06 83 GLY A O 1
ATOM 669 N N . PRO A 1 84 ? 21.954 -11.529 -11.473 1.00 84.25 84 PRO A N 1
ATOM 670 C CA . PRO A 1 84 ? 21.015 -12.537 -10.973 1.00 84.25 84 PRO A CA 1
ATOM 671 C C . PRO A 1 84 ? 20.147 -12.077 -9.795 1.00 84.25 84 PRO A C 1
ATOM 673 O O . PRO A 1 84 ? 18.977 -12.443 -9.722 1.00 84.25 84 PRO A O 1
ATOM 676 N N . ASP A 1 85 ? 20.687 -11.250 -8.896 1.00 84.56 85 ASP A N 1
ATOM 677 C CA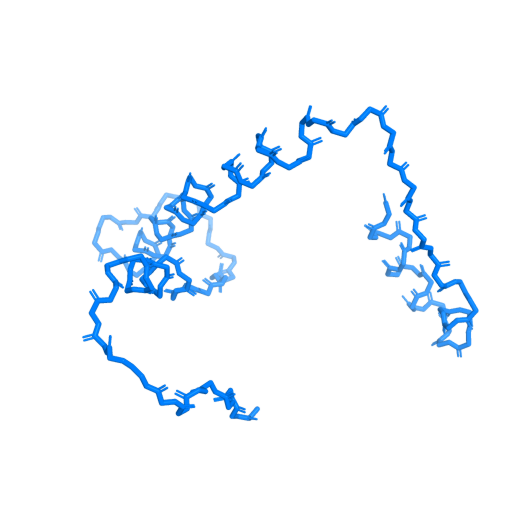 . ASP A 1 85 ? 19.943 -10.750 -7.734 1.00 84.56 85 ASP A CA 1
ATOM 678 C C . ASP A 1 85 ? 18.788 -9.830 -8.144 1.00 84.56 85 ASP A C 1
ATOM 680 O O . ASP A 1 85 ? 17.696 -9.928 -7.590 1.00 84.56 85 ASP A O 1
ATOM 684 N 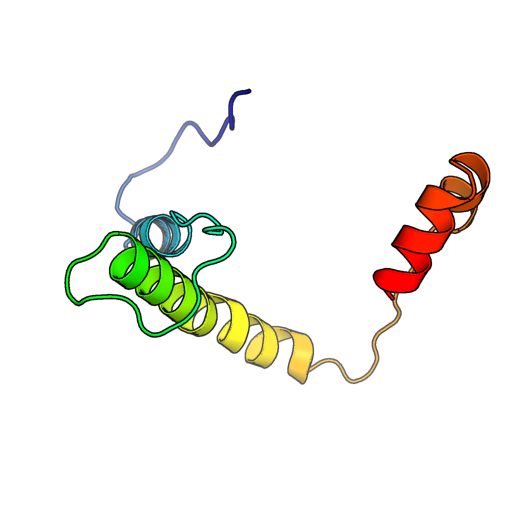N . ALA A 1 86 ? 19.000 -8.984 -9.157 1.00 77.50 86 ALA A N 1
ATOM 685 C CA . ALA A 1 86 ? 17.971 -8.089 -9.676 1.00 77.50 86 ALA A CA 1
ATOM 686 C C . ALA A 1 86 ? 16.866 -8.848 -10.425 1.00 77.50 86 ALA A C 1
ATOM 688 O O . ALA A 1 86 ? 15.705 -8.449 -10.379 1.00 77.50 86 ALA A O 1
ATOM 689 N N . ILE A 1 87 ? 17.209 -9.960 -11.081 1.00 81.19 87 ILE A N 1
ATOM 690 C CA . ILE A 1 87 ? 16.222 -10.853 -11.700 1.00 81.19 87 ILE A CA 1
ATOM 691 C C . ILE A 1 87 ? 15.389 -11.548 -10.619 1.00 81.19 87 ILE A C 1
ATOM 693 O O . ILE A 1 87 ? 14.166 -11.535 -10.702 1.00 81.19 87 ILE A O 1
ATOM 697 N N . ASN A 1 88 ? 16.027 -12.093 -9.579 1.00 84.25 88 ASN A N 1
ATOM 698 C CA . ASN A 1 88 ? 15.320 -12.736 -8.469 1.00 84.25 88 ASN A CA 1
ATOM 699 C C . ASN A 1 88 ? 14.389 -11.760 -7.727 1.00 84.25 88 ASN A C 1
ATOM 701 O O . ASN A 1 88 ? 13.316 -12.155 -7.271 1.00 84.25 88 ASN A O 1
ATOM 705 N N . ASP A 1 89 ? 14.789 -10.494 -7.583 1.00 79.00 89 ASP A N 1
ATOM 706 C CA . ASP A 1 89 ? 13.941 -9.455 -6.988 1.00 79.00 89 ASP A CA 1
ATOM 707 C C . ASP A 1 89 ? 12.756 -9.106 -7.902 1.00 79.00 89 ASP A C 1
ATOM 709 O O . ASP A 1 89 ? 11.620 -9.016 -7.435 1.00 79.00 89 ASP A O 1
ATOM 713 N N . LEU A 1 90 ? 12.992 -9.023 -9.218 1.00 78.06 90 LEU A N 1
ATOM 714 C CA . LEU A 1 90 ? 11.930 -8.839 -10.207 1.00 78.06 90 LEU A CA 1
ATOM 715 C C . LEU A 1 90 ? 10.915 -9.991 -10.179 1.00 78.06 90 LEU A C 1
ATOM 717 O O . LEU A 1 90 ? 9.714 -9.739 -10.203 1.00 78.06 90 LEU A O 1
ATOM 721 N N . GLU A 1 91 ? 11.379 -11.240 -10.079 1.00 82.94 91 GLU A N 1
ATOM 722 C CA . GLU A 1 91 ? 10.516 -12.424 -9.965 1.00 82.94 91 GLU A CA 1
ATOM 723 C C . GLU A 1 91 ? 9.684 -12.437 -8.677 1.00 82.94 91 GLU A C 1
ATOM 725 O O . GLU A 1 91 ? 8.559 -12.923 -8.690 1.00 82.94 91 GLU A O 1
ATOM 730 N N . ARG A 1 92 ? 10.202 -11.901 -7.564 1.00 83.69 92 ARG A N 1
ATOM 731 C CA . ARG A 1 92 ? 9.448 -11.794 -6.299 1.00 83.69 92 ARG A CA 1
ATOM 732 C C . ARG A 1 92 ? 8.410 -10.674 -6.303 1.00 83.69 92 ARG A C 1
ATOM 734 O O . ARG A 1 92 ? 7.489 -10.711 -5.489 1.00 83.69 92 ARG A O 1
ATOM 741 N N . ALA A 1 93 ? 8.610 -9.655 -7.134 1.00 79.44 93 ALA A N 1
ATOM 742 C CA . ALA A 1 93 ? 7.762 -8.470 -7.192 1.00 79.44 93 ALA A CA 1
ATOM 743 C C . ALA A 1 93 ? 6.549 -8.624 -8.130 1.00 79.44 93 ALA A C 1
ATOM 745 O O . ALA A 1 93 ? 5.606 -7.835 -8.013 1.00 79.44 93 ALA A O 1
ATOM 746 N N . LEU A 1 94 ? 6.586 -9.596 -9.050 1.00 75.94 94 LEU A N 1
ATOM 747 C CA . LEU A 1 94 ? 5.499 -9.953 -9.972 1.00 75.94 94 LEU A CA 1
ATOM 748 C C . LEU A 1 94 ? 4.539 -10.978 -9.356 1.00 75.94 94 LEU A C 1
ATOM 750 O O . LEU A 1 94 ? 3.322 -10.842 -9.623 1.00 75.94 94 LEU A O 1
#

Foldseek 3Di:
DDDPDDDDDDPDDPVVVLVVQLPPADDDPDDPDDDDPPDPVVSRVVSPVSCCVVPVVCCCVVPVVPDPDDDDDDDVVVQVVVDDVSVVVSVVVD

pLDDT: mean 75.4, std 16.71, range [30.73, 90.12]

Solvent-accessible surface area (backbone atoms only — not comparable to full-atom values): 6095 Å² total; per-residue (Å²): 135,80,88,85,75,76,90,83,78,89,88,76,56,62,67,59,54,52,47,49,56,30,64,69,58,72,91,73,81,91,73,86,83,77,64,54,86,90,36,70,60,36,51,36,53,52,24,48,53,47,30,41,62,69,47,52,51,49,48,41,61,72,55,56,72,67,55,92,74,86,84,86,90,77,76,60,67,64,25,63,74,65,34,72,69,41,40,55,50,50,65,73,72,110

Secondary structure (DSSP, 8-state):
--------S----HHHHHHHHHH---PPP---S-PPTTSHHHHHHHHHHHHIIIIIHHHHHHTGGG-S-------HHHHHHH-HHHHHHHHHH-

Sequence (94 aa):
MYFHVLQTGPWTNLAVIALCCALTFAPLDWLEGSPPSGSLWAMMRRRYESYKDAIVRPFYREHIARLDRQIVLVDTLTALNAGPDAINDLERAL

Mean predicted aligned error: 11.95 Å